Protein AF-A0A5S9MET8-F1 (afdb_monomer)

Mean predicted aligned error: 11.29 Å

pLDDT: mean 71.8, std 12.52, range [44.5, 89.75]

Secondary structure (DSSP, 8-state):
-----TTTSS--S--HHHHHHHHHHHHHHHH--SS-HHHHHHHTTTS---HHHHHHHH--SHHHHHHHHHHHHHHHHHHHHHHHTT-

Foldseek 3Di:
DDDDDQPDDDDVDPPQVVVLLQVLLVVQCVVPVPDHSVCCSPPVPPDPGDPLNVCSVPDDHPVSNVVSVVVVVVVVVVVVVVVVVVD

InterPro domains:
  IPR018778 Type VII secretion system EssB [PF10140] (1-86)

Nearest PDB structures (foldseek):
  4ano-assembly1_A  TM=8.851E-01  e=2.501E-05  Geobacillus thermodenitrificans NG80-2
  6z0f-assembly1_A  TM=8.943E-01  e=6.046E-04  Bacillus subtilis subsp. subtilis str. 168
  6z0f-assembly1_B  TM=8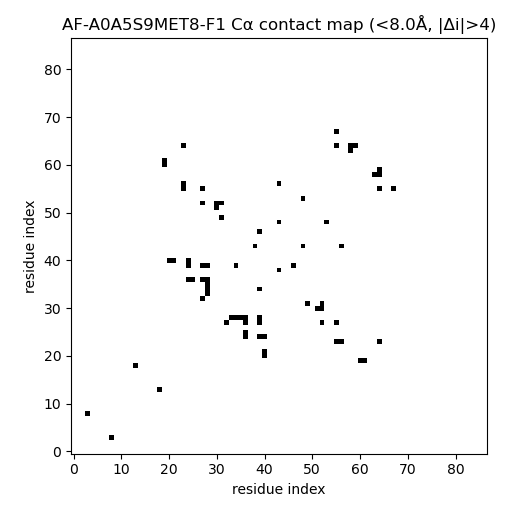.695E-01  e=1.218E-03  Bacillus subtilis subsp. subtilis str. 168

Structure (mmCIF, N/CA/C/O backbone):
data_AF-A0A5S9MET8-F1
#
_entry.id   AF-A0A5S9MET8-F1
#
loop_
_atom_site.group_PDB
_atom_site.id
_atom_site.type_symbol
_atom_site.label_atom_id
_atom_site.label_alt_id
_atom_site.label_comp_id
_atom_site.label_asym_id
_atom_site.label_entity_id
_atom_site.label_seq_id
_atom_site.pdbx_PDB_ins_code
_atom_site.Cartn_x
_atom_site.Cartn_y
_atom_site.Cartn_z
_atom_site.occupancy
_atom_site.B_iso_or_equiv
_atom_site.auth_seq_id
_ato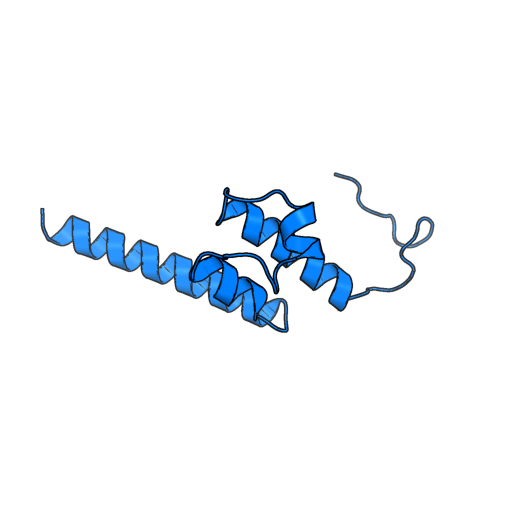m_site.auth_comp_id
_atom_site.auth_asym_id
_atom_site.auth_atom_id
_atom_site.pdbx_PDB_model_num
ATOM 1 N N . MET A 1 1 ? -0.141 -19.316 -9.097 1.00 46.31 1 MET A N 1
ATOM 2 C CA . MET A 1 1 ? 0.986 -19.322 -8.141 1.00 46.31 1 MET A CA 1
ATOM 3 C C . MET A 1 1 ? 2.166 -19.995 -8.833 1.00 46.31 1 MET A C 1
ATOM 5 O O . MET A 1 1 ? 2.162 -21.213 -8.935 1.00 46.31 1 MET A O 1
ATOM 9 N N . HIS A 1 2 ? 3.110 -19.234 -9.392 1.00 49.50 2 HIS A N 1
ATOM 10 C CA . HIS A 1 2 ? 4.345 -19.786 -9.963 1.00 49.50 2 HIS A CA 1
ATOM 11 C C . HIS A 1 2 ? 5.500 -19.387 -9.053 1.00 49.50 2 HIS A C 1
ATOM 13 O O . HIS A 1 2 ? 5.874 -18.221 -8.998 1.00 49.50 2 HIS A O 1
ATOM 19 N N . TYR A 1 3 ? 6.004 -20.354 -8.292 1.00 53.47 3 TYR A N 1
ATOM 20 C CA . TYR A 1 3 ? 7.191 -20.191 -7.466 1.00 53.47 3 TYR A CA 1
ATOM 21 C C . TYR A 1 3 ? 8.392 -20.582 -8.331 1.00 53.47 3 TYR A C 1
ATOM 23 O O . TYR A 1 3 ? 8.488 -21.730 -8.767 1.00 53.47 3 TYR A O 1
ATOM 31 N N . GLY A 1 4 ? 9.260 -19.623 -8.648 1.00 52.53 4 GLY A N 1
ATOM 32 C CA . GLY A 1 4 ? 10.505 -19.899 -9.355 1.00 52.53 4 GLY A CA 1
ATOM 33 C C . GLY A 1 4 ? 11.406 -20.758 -8.475 1.00 52.53 4 GLY A C 1
ATOM 34 O O . GLY A 1 4 ? 11.808 -20.342 -7.390 1.00 52.53 4 GLY A O 1
ATOM 35 N N . VAL A 1 5 ? 11.704 -21.975 -8.925 1.00 50.53 5 VAL A N 1
ATOM 36 C CA . VAL A 1 5 ? 12.804 -22.769 -8.372 1.00 50.53 5 VAL A CA 1
ATOM 37 C C . VAL A 1 5 ? 14.092 -22.006 -8.678 1.00 50.53 5 VAL A C 1
ATOM 39 O O . VAL A 1 5 ? 14.324 -21.626 -9.825 1.00 50.53 5 VAL A O 1
ATOM 42 N N . LYS A 1 6 ? 14.893 -21.772 -7.637 1.00 53.53 6 LYS A N 1
ATOM 43 C CA . LYS A 1 6 ? 16.013 -20.818 -7.532 1.00 53.53 6 LYS A CA 1
ATOM 44 C C . LYS A 1 6 ? 17.144 -20.953 -8.579 1.00 53.53 6 LYS A C 1
ATOM 46 O O . LYS A 1 6 ? 18.098 -20.196 -8.499 1.00 53.53 6 LYS A O 1
ATOM 51 N N . GLU A 1 7 ? 17.069 -21.851 -9.565 1.00 44.50 7 GLU A N 1
ATOM 52 C CA . GLU A 1 7 ? 18.183 -22.138 -10.492 1.00 44.50 7 GLU A CA 1
ATOM 53 C C . GLU A 1 7 ? 17.769 -22.574 -11.919 1.00 44.50 7 GLU A C 1
ATOM 55 O O . GLU A 1 7 ? 18.432 -23.418 -12.516 1.00 44.50 7 GLU A O 1
ATOM 60 N N . SER A 1 8 ? 16.695 -22.052 -12.531 1.00 53.53 8 SER A N 1
ATOM 61 C CA . SER A 1 8 ? 16.471 -22.340 -13.975 1.00 53.53 8 SER A CA 1
ATOM 62 C C . SER A 1 8 ? 15.688 -21.318 -14.793 1.00 53.53 8 SER A C 1
ATOM 64 O O . SER A 1 8 ? 15.744 -21.389 -16.018 1.00 53.53 8 SER A O 1
ATOM 66 N N . ILE A 1 9 ? 14.958 -20.380 -14.186 1.00 50.03 9 ILE A N 1
ATOM 67 C CA . ILE A 1 9 ? 14.155 -19.419 -14.954 1.00 50.03 9 ILE A CA 1
ATOM 68 C C . ILE A 1 9 ? 14.387 -18.016 -14.383 1.00 50.03 9 ILE A C 1
ATOM 70 O O . ILE A 1 9 ? 14.269 -17.858 -13.167 1.00 50.03 9 ILE A O 1
ATOM 74 N N . PRO A 1 10 ? 14.737 -17.017 -15.221 1.00 48.44 10 PRO A N 1
ATOM 75 C CA . PRO A 1 10 ? 14.974 -15.643 -14.781 1.00 48.44 10 PRO A CA 1
ATOM 76 C C . PRO A 1 10 ? 13.801 -15.091 -13.954 1.00 48.44 10 PRO A C 1
ATOM 78 O O . PRO A 1 10 ? 12.651 -15.470 -14.200 1.00 48.44 10 PRO A O 1
ATOM 81 N N . PRO A 1 11 ? 14.057 -14.148 -13.026 1.00 50.75 11 PRO A N 1
ATOM 82 C CA . PRO A 1 11 ? 15.250 -13.293 -12.947 1.00 50.75 11 PRO A CA 1
ATOM 83 C C . PRO A 1 11 ? 16.393 -13.847 -12.073 1.00 50.75 11 PRO A C 1
ATOM 85 O O . PRO A 1 11 ? 16.165 -14.445 -11.028 1.00 50.75 11 PRO A O 1
ATOM 88 N N . TYR A 1 12 ? 17.629 -13.620 -12.534 1.00 52.72 12 TYR A N 1
ATOM 89 C CA . TYR A 1 12 ? 18.886 -14.099 -11.934 1.00 52.72 12 TYR A CA 1
ATOM 90 C C . TYR A 1 12 ? 19.422 -13.218 -10.788 1.00 52.72 12 TYR A C 1
ATOM 92 O O . TYR A 1 12 ? 20.422 -13.571 -10.172 1.00 52.72 12 TYR A O 1
ATOM 100 N N . GLU A 1 13 ? 18.748 -12.115 -10.459 1.00 51.47 13 GLU A N 1
ATOM 101 C CA . GLU A 1 13 ? 19.086 -11.238 -9.335 1.00 51.47 13 GLU A CA 1
ATOM 102 C C . GLU A 1 13 ? 17.820 -10.876 -8.555 1.00 51.47 13 GLU A C 1
ATOM 104 O O . GLU A 1 13 ? 16.745 -10.679 -9.133 1.00 51.47 13 GLU A O 1
ATOM 109 N N . THR A 1 14 ? 17.948 -10.802 -7.229 1.00 56.69 14 THR A N 1
ATOM 110 C CA . THR A 1 14 ? 16.921 -10.260 -6.336 1.00 56.69 14 THR A CA 1
ATOM 111 C C . THR A 1 14 ? 16.847 -8.758 -6.579 1.00 56.69 14 THR A C 1
ATOM 113 O O . THR A 1 14 ? 17.492 -7.970 -5.898 1.00 56.69 14 THR A O 1
ATOM 116 N N . ASP A 1 15 ? 16.116 -8.356 -7.610 1.00 67.81 15 ASP A N 1
ATOM 117 C CA . ASP A 1 15 ? 15.952 -6.952 -7.965 1.00 67.81 15 ASP A CA 1
ATOM 118 C C . ASP A 1 15 ? 14.959 -6.324 -6.971 1.00 67.81 15 ASP A C 1
ATOM 120 O O . ASP A 1 15 ? 13.748 -6.282 -7.194 1.00 67.81 15 ASP A O 1
ATOM 124 N N . GLU A 1 16 ? 15.462 -5.937 -5.794 1.00 68.44 16 GLU A N 1
ATOM 125 C CA . GLU A 1 16 ? 14.665 -5.408 -4.675 1.00 68.44 16 GLU A CA 1
ATOM 126 C C . GLU A 1 16 ? 13.821 -4.198 -5.098 1.00 68.44 16 GLU A C 1
ATOM 128 O O . GLU A 1 16 ? 12.700 -4.008 -4.621 1.00 68.44 16 GLU A O 1
ATOM 133 N N . TYR A 1 17 ? 14.320 -3.419 -6.061 1.00 68.75 17 TYR A N 1
ATOM 134 C CA . TYR A 1 17 ? 13.606 -2.297 -6.655 1.00 68.75 17 TYR A CA 1
ATOM 135 C C . TYR A 1 17 ? 12.399 -2.754 -7.483 1.00 68.75 17 TYR A C 1
ATOM 137 O O . TYR A 1 17 ? 11.301 -2.199 -7.357 1.00 68.75 17 TYR A O 1
ATOM 145 N N . ARG A 1 18 ? 12.572 -3.796 -8.303 1.00 73.25 18 ARG A N 1
ATOM 146 C CA . ARG A 1 18 ? 11.471 -4.424 -9.035 1.00 73.25 18 ARG A CA 1
ATOM 147 C C . ARG A 1 18 ? 10.452 -5.053 -8.082 1.00 73.25 18 ARG A C 1
ATOM 149 O O . ARG A 1 18 ? 9.258 -4.810 -8.247 1.00 73.25 18 ARG A O 1
ATOM 156 N N . LEU A 1 19 ? 10.905 -5.783 -7.062 1.00 78.81 19 LEU A N 1
ATOM 157 C CA . LEU A 1 19 ? 10.029 -6.391 -6.057 1.00 78.81 19 LEU A CA 1
ATOM 158 C C . LEU A 1 19 ? 9.187 -5.329 -5.339 1.00 78.81 19 LEU A C 1
ATOM 160 O O . LEU A 1 19 ? 7.972 -5.477 -5.227 1.00 78.81 19 LEU A O 1
ATOM 164 N N . LEU A 1 20 ? 9.809 -4.228 -4.909 1.00 78.94 20 LEU A N 1
ATO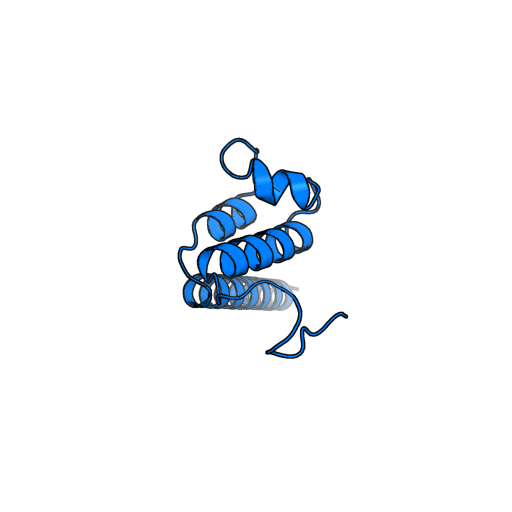M 165 C CA . LEU A 1 20 ? 9.109 -3.113 -4.277 1.00 78.94 20 LEU A CA 1
ATOM 166 C C . LEU A 1 20 ? 8.051 -2.503 -5.206 1.00 78.94 20 LEU A C 1
ATOM 168 O O . LEU A 1 20 ? 6.929 -2.248 -4.766 1.00 78.94 20 LEU A O 1
ATOM 172 N N . LYS A 1 21 ? 8.373 -2.296 -6.491 1.00 78.69 21 LYS A N 1
ATOM 173 C CA . LYS A 1 21 ? 7.404 -1.804 -7.485 1.00 78.69 21 LYS A CA 1
ATOM 174 C C . LYS A 1 21 ? 6.214 -2.746 -7.649 1.00 78.69 21 LYS A C 1
ATOM 176 O O . LYS A 1 21 ? 5.076 -2.282 -7.654 1.00 78.69 21 LYS A O 1
ATOM 181 N N . GLU A 1 22 ? 6.465 -4.048 -7.767 1.00 79.19 22 GLU A N 1
ATOM 182 C CA . GLU A 1 22 ? 5.407 -5.050 -7.930 1.00 79.19 22 GLU A CA 1
ATOM 183 C C . GLU A 1 22 ? 4.497 -5.101 -6.694 1.00 79.19 22 GLU A C 1
ATOM 185 O O . GLU A 1 22 ? 3.274 -5.041 -6.830 1.00 79.19 22 GLU A O 1
ATOM 190 N N . VAL A 1 23 ? 5.072 -5.112 -5.485 1.00 83.75 23 VAL A N 1
ATOM 191 C CA . VAL A 1 23 ? 4.304 -5.112 -4.229 1.00 83.75 23 VAL A CA 1
ATOM 192 C C . VAL A 1 23 ? 3.466 -3.839 -4.095 1.00 83.75 23 VAL A C 1
ATOM 194 O O . VAL A 1 23 ? 2.272 -3.932 -3.812 1.00 83.75 23 VAL A O 1
ATOM 197 N N . LYS A 1 24 ? 4.035 -2.657 -4.364 1.00 81.31 24 LYS A N 1
ATOM 198 C CA . LYS A 1 24 ? 3.280 -1.393 -4.352 1.00 81.31 24 LYS A CA 1
ATOM 199 C C . LYS A 1 24 ? 2.106 -1.421 -5.316 1.00 81.31 24 LYS A C 1
ATOM 201 O O . LYS A 1 24 ? 1.009 -1.046 -4.928 1.00 81.31 24 LYS A O 1
ATOM 206 N N . ALA A 1 25 ? 2.309 -1.876 -6.549 1.00 77.56 25 ALA A N 1
ATOM 207 C CA . ALA A 1 25 ? 1.246 -1.911 -7.549 1.00 77.56 25 ALA A CA 1
ATOM 208 C C . ALA A 1 25 ? 0.106 -2.873 -7.158 1.00 77.56 25 ALA A C 1
ATOM 210 O O . ALA A 1 25 ? -1.062 -2.581 -7.417 1.00 77.56 25 ALA A O 1
ATOM 211 N N . VAL A 1 26 ? 0.416 -3.988 -6.483 1.00 81.56 26 VAL A N 1
ATOM 212 C CA . VAL A 1 26 ? -0.608 -4.877 -5.907 1.00 81.56 26 VAL A CA 1
ATOM 213 C C . VAL A 1 26 ? -1.359 -4.190 -4.773 1.00 81.56 26 VAL A C 1
ATOM 215 O O . VAL A 1 26 ? -2.587 -4.206 -4.775 1.00 81.56 26 VAL A O 1
ATOM 218 N N . VAL A 1 27 ? -0.644 -3.575 -3.825 1.00 80.94 27 VAL A N 1
ATOM 219 C CA . VAL A 1 27 ? -1.267 -2.867 -2.699 1.00 80.94 27 VAL A CA 1
ATOM 220 C C . VAL A 1 27 ? -2.164 -1.751 -3.226 1.00 80.94 27 VAL A C 1
ATOM 222 O O . VAL A 1 27 ? -3.339 -1.732 -2.885 1.00 80.94 27 VAL A O 1
ATOM 225 N N . LEU A 1 28 ? -1.663 -0.903 -4.128 1.00 77.94 28 LEU A N 1
ATOM 226 C CA . LEU A 1 28 ? -2.420 0.179 -4.761 1.00 77.94 28 LEU A CA 1
ATOM 227 C C . LEU A 1 28 ? -3.724 -0.319 -5.375 1.00 77.94 28 LEU A C 1
ATOM 229 O O . LEU A 1 28 ? -4.762 0.243 -5.076 1.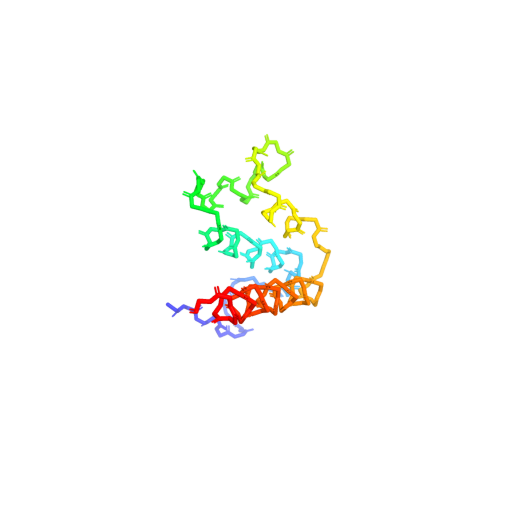00 77.94 28 LEU A O 1
ATOM 233 N N . ARG A 1 29 ? -3.706 -1.428 -6.118 1.00 75.69 29 ARG A N 1
ATOM 234 C CA . ARG A 1 29 ? -4.923 -2.015 -6.702 1.00 75.69 29 ARG A CA 1
ATOM 235 C C . ARG A 1 29 ? -5.958 -2.474 -5.664 1.00 75.69 29 ARG A C 1
ATOM 237 O O . ARG A 1 29 ? -7.152 -2.537 -5.963 1.00 75.69 29 ARG A O 1
ATOM 244 N N . VAL A 1 30 ? -5.508 -2.886 -4.479 1.00 78.75 30 VAL A N 1
ATOM 245 C CA . VAL A 1 30 ? -6.389 -3.348 -3.395 1.00 78.75 30 VAL A CA 1
ATOM 246 C C . VAL A 1 30 ? -7.041 -2.172 -2.676 1.00 78.75 30 VAL A C 1
ATOM 248 O O . VAL A 1 30 ? -8.210 -2.267 -2.319 1.00 78.75 30 VAL A O 1
ATOM 251 N N . VAL A 1 31 ? -6.304 -1.084 -2.455 1.00 74.31 31 VAL A N 1
ATOM 252 C CA . VAL A 1 31 ? -6.821 0.102 -1.749 1.00 74.31 31 VAL A CA 1
ATOM 253 C C . VAL A 1 31 ? -7.460 1.141 -2.660 1.00 74.31 31 VAL A C 1
ATOM 255 O O . VAL A 1 31 ? -8.279 1.930 -2.199 1.00 74.31 31 VAL A O 1
ATOM 258 N N . ASP A 1 32 ? -7.101 1.138 -3.935 1.00 70.00 32 ASP A N 1
ATOM 259 C CA . ASP A 1 32 ? -7.556 2.075 -4.945 1.00 70.00 32 ASP A CA 1
ATOM 260 C C . ASP A 1 32 ? -8.017 1.245 -6.155 1.00 70.00 32 ASP A C 1
ATOM 262 O O . ASP A 1 32 ? -7.239 0.572 -6.832 1.00 70.00 32 ASP A O 1
ATOM 266 N N . HIS A 1 33 ? -9.333 1.188 -6.358 1.00 68.19 33 HIS A N 1
ATOM 267 C CA . HIS A 1 33 ? -9.946 0.431 -7.455 1.00 68.19 33 HIS A CA 1
ATOM 268 C C . HIS A 1 33 ? -10.138 1.286 -8.715 1.00 68.19 33 HIS A C 1
ATOM 270 O O . HIS A 1 33 ? -10.835 0.863 -9.637 1.00 68.19 33 HIS A O 1
ATOM 276 N N . GLU A 1 34 ? -9.570 2.494 -8.741 1.00 72.50 34 GLU A N 1
ATOM 277 C CA . GLU A 1 34 ? -9.815 3.477 -9.794 1.00 72.50 34 GLU A CA 1
ATOM 278 C C . GLU A 1 34 ? -9.026 3.166 -11.077 1.00 7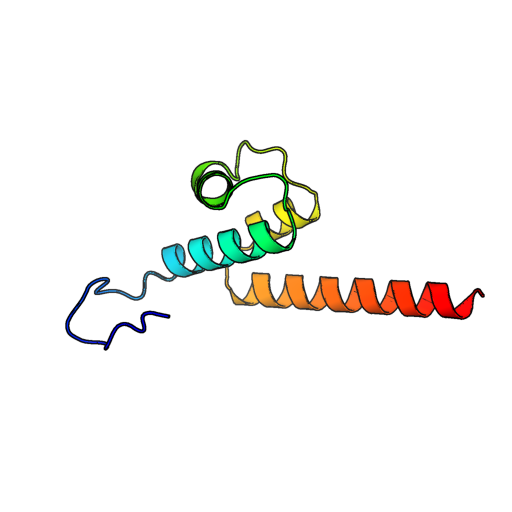2.50 34 GLU A C 1
ATOM 280 O O . GLU A 1 34 ? -9.539 3.402 -12.170 1.00 72.50 34 GLU A O 1
ATOM 285 N N . TYR A 1 35 ? -7.836 2.555 -10.971 1.00 70.81 35 TYR A N 1
ATOM 286 C CA . TYR A 1 35 ? -6.968 2.245 -12.119 1.00 70.81 35 TYR A CA 1
ATOM 287 C C . TYR A 1 35 ? -6.531 0.767 -12.165 1.00 70.81 35 TYR A C 1
ATOM 289 O O . TYR A 1 35 ? -6.628 0.011 -11.195 1.00 70.81 35 TYR A O 1
ATOM 297 N N . GLN A 1 36 ? -6.051 0.303 -13.322 1.00 70.19 36 GLN A N 1
ATOM 298 C CA . GLN A 1 36 ? -5.508 -1.049 -13.481 1.00 70.19 36 GLN A CA 1
ATOM 299 C C . GLN A 1 36 ? -4.049 -1.141 -12.999 1.00 70.19 36 GLN A C 1
ATOM 301 O O . GLN A 1 36 ? -3.306 -0.164 -12.976 1.00 70.19 36 GLN A O 1
ATOM 306 N N . PHE A 1 37 ? -3.587 -2.359 -12.677 1.00 65.38 37 PHE A N 1
ATOM 307 C CA . PHE A 1 37 ? -2.211 -2.626 -12.210 1.00 65.38 37 PHE A CA 1
ATOM 308 C C . PHE A 1 37 ? -1.129 -2.002 -13.107 1.00 65.38 37 PHE A C 1
ATOM 310 O O . PHE A 1 37 ? -0.162 -1.428 -12.611 1.00 65.38 37 PHE A O 1
ATOM 317 N N . GLN A 1 38 ? -1.298 -2.099 -14.431 1.00 63.59 38 GLN A N 1
ATOM 318 C CA . GLN A 1 38 ? -0.333 -1.555 -15.390 1.00 63.59 38 GLN A CA 1
ATOM 319 C C . GLN A 1 38 ? -0.276 -0.023 -15.357 1.00 63.59 38 GLN A C 1
ATOM 321 O O . GLN A 1 38 ? 0.786 0.545 -15.592 1.00 63.59 38 GLN A O 1
ATOM 326 N N . GLU A 1 39 ? -1.383 0.639 -15.025 1.00 65.75 39 GLU A N 1
ATOM 327 C CA . GLU A 1 39 ? -1.458 2.096 -14.934 1.00 65.75 39 GLU A CA 1
ATOM 328 C C . GLU A 1 39 ? -0.748 2.594 -13.670 1.00 65.75 39 GLU A C 1
ATOM 330 O O . GLU A 1 39 ? 0.080 3.498 -13.757 1.00 65.75 39 GLU A O 1
ATOM 335 N N . TYR A 1 40 ? -0.941 1.932 -12.523 1.00 66.00 40 TYR A N 1
ATOM 336 C CA . TYR A 1 40 ? -0.163 2.235 -11.312 1.00 66.00 40 TYR A CA 1
ATOM 337 C C . TYR A 1 40 ? 1.335 1.941 -11.483 1.00 66.00 40 TYR A C 1
ATOM 339 O O . TYR A 1 40 ? 2.180 2.691 -10.991 1.00 66.00 40 TYR A O 1
ATOM 347 N N . ALA A 1 41 ? 1.690 0.866 -12.191 1.00 63.38 41 ALA A N 1
ATOM 348 C CA . ALA A 1 41 ? 3.087 0.500 -12.416 1.00 63.38 41 ALA A CA 1
ATOM 349 C C . ALA A 1 41 ? 3.828 1.484 -13.344 1.00 63.38 41 ALA A C 1
ATOM 351 O O . ALA A 1 41 ? 5.030 1.692 -13.166 1.00 63.38 41 ALA A O 1
ATOM 352 N N . ALA A 1 42 ? 3.127 2.078 -14.316 1.00 64.75 42 ALA A N 1
ATOM 353 C CA . ALA A 1 42 ? 3.724 2.935 -15.341 1.00 64.75 42 ALA A CA 1
ATOM 354 C C . ALA A 1 42 ? 3.553 4.444 -15.090 1.00 64.75 42 ALA A C 1
ATOM 356 O O . ALA A 1 42 ? 4.395 5.216 -15.541 1.00 64.75 42 ALA A O 1
ATOM 357 N N . TYR A 1 43 ? 2.498 4.869 -14.385 1.00 63.78 43 TYR A N 1
ATOM 358 C CA . TYR A 1 43 ? 2.081 6.277 -14.336 1.00 63.78 43 TYR A CA 1
ATOM 359 C C . TYR A 1 43 ? 1.729 6.789 -12.931 1.00 63.78 43 TYR A C 1
ATOM 361 O O . TYR A 1 43 ? 1.055 7.809 -12.807 1.00 63.78 43 TYR A O 1
ATOM 369 N N . ASN A 1 44 ? 2.188 6.141 -11.851 1.00 61.94 44 ASN A N 1
ATOM 370 C CA . ASN A 1 44 ? 1.886 6.614 -10.487 1.00 61.94 44 ASN A CA 1
ATOM 371 C C . ASN A 1 44 ? 2.299 8.080 -10.217 1.00 61.94 44 ASN A C 1
ATOM 373 O O . ASN A 1 44 ? 1.731 8.704 -9.327 1.00 61.94 44 ASN A O 1
ATOM 377 N N . GLU A 1 45 ? 3.237 8.640 -10.986 1.00 60.69 45 GLU A N 1
ATOM 378 C CA . GLU A 1 45 ? 3.707 10.025 -10.842 1.00 60.69 45 GLU A CA 1
ATOM 379 C C . GLU A 1 45 ? 2.754 11.064 -11.462 1.00 60.69 45 GLU A C 1
ATOM 3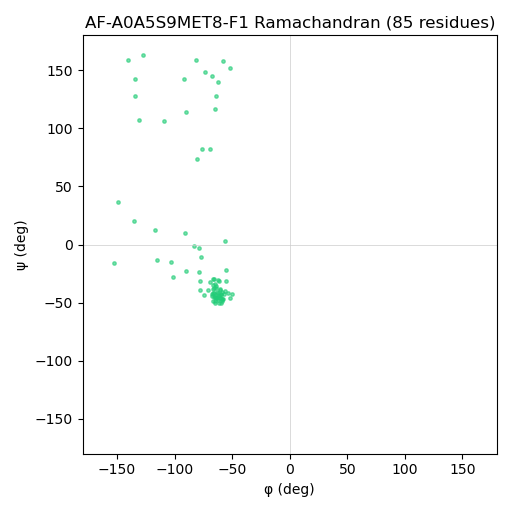81 O O . GLU A 1 45 ? 2.770 12.228 -11.066 1.00 60.69 45 GLU A O 1
ATOM 386 N N . THR A 1 46 ? 1.920 10.669 -12.431 1.00 66.12 46 THR A N 1
ATOM 387 C CA . THR A 1 46 ? 1.015 11.574 -13.168 1.00 66.12 46 THR A CA 1
ATOM 388 C C . THR A 1 46 ? -0.465 11.283 -12.932 1.00 66.12 46 THR A C 1
ATOM 390 O O . THR A 1 46 ? -1.313 12.113 -13.265 1.00 66.12 46 THR A O 1
ATOM 393 N N . LEU A 1 47 ? -0.788 10.126 -12.349 1.00 67.56 47 LEU A N 1
ATOM 394 C CA . LEU A 1 47 ? -2.151 9.747 -12.006 1.00 67.56 47 LEU A CA 1
ATOM 395 C C . LEU A 1 47 ? -2.666 10.522 -10.793 1.00 67.56 47 LEU A C 1
ATOM 397 O O . LEU A 1 47 ? -1.933 10.871 -9.866 1.00 67.56 47 LEU A O 1
ATOM 401 N N . LYS A 1 48 ? -3.976 10.765 -10.789 1.00 69.31 48 LYS A N 1
ATOM 402 C CA . LYS A 1 48 ? -4.672 11.424 -9.687 1.00 69.31 48 LYS A CA 1
ATOM 403 C C . LYS A 1 48 ? -4.946 10.396 -8.585 1.00 69.31 48 LYS A C 1
ATOM 405 O O . LYS A 1 48 ? -6.058 9.916 -8.430 1.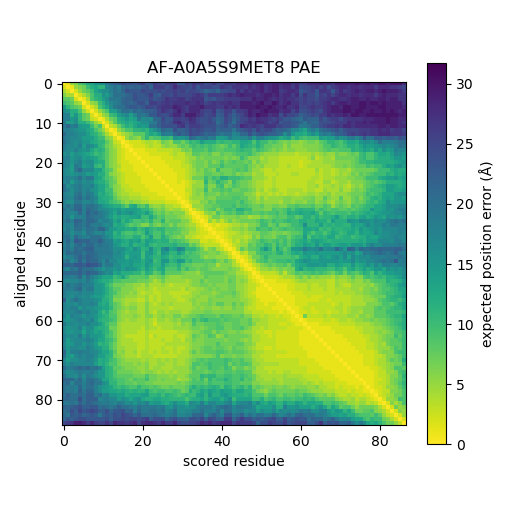00 69.31 48 LYS A O 1
ATOM 410 N N . LEU A 1 49 ? -3.893 10.017 -7.869 1.00 70.62 49 LEU A N 1
ATOM 411 C CA . LEU A 1 49 ? -3.970 9.037 -6.787 1.00 70.62 49 LEU A CA 1
ATOM 412 C C . LEU A 1 49 ? -4.782 9.585 -5.604 1.00 70.62 49 LEU A C 1
ATOM 414 O O . LEU A 1 49 ? -4.679 10.771 -5.272 1.00 70.62 49 LEU A O 1
ATOM 418 N N . SER A 1 50 ? -5.536 8.713 -4.928 1.00 74.38 50 SER A N 1
ATOM 419 C CA . SER A 1 50 ? -6.078 9.022 -3.601 1.00 74.38 50 SER A CA 1
ATOM 420 C C . SER A 1 50 ? -4.950 9.353 -2.610 1.00 74.38 50 SER A C 1
ATOM 422 O O . SER A 1 50 ? -3.800 8.953 -2.808 1.00 74.38 50 SER A O 1
ATOM 424 N N . GLU A 1 51 ? -5.253 10.076 -1.523 1.00 77.94 51 GLU A N 1
ATOM 425 C CA . GLU A 1 51 ? -4.240 10.446 -0.513 1.00 77.94 51 GLU A CA 1
ATOM 426 C C . GLU A 1 51 ? -3.476 9.216 0.001 1.00 77.94 51 GLU A C 1
ATOM 428 O O . GLU A 1 51 ? -2.249 9.222 0.064 1.00 77.94 51 GLU A O 1
ATOM 433 N N . LEU A 1 52 ? -4.200 8.121 0.246 1.00 78.00 52 LEU A N 1
ATOM 434 C CA . LEU A 1 52 ? -3.627 6.851 0.677 1.00 78.00 52 LEU A CA 1
ATOM 435 C C . LEU A 1 52 ? -2.731 6.216 -0.399 1.00 78.00 52 LEU A C 1
ATOM 437 O O . LEU A 1 52 ? -1.636 5.741 -0.098 1.00 78.00 52 LEU A O 1
ATOM 441 N N . ALA A 1 53 ? -3.185 6.204 -1.654 1.00 77.56 53 ALA A N 1
ATOM 442 C CA . ALA A 1 53 ? -2.419 5.6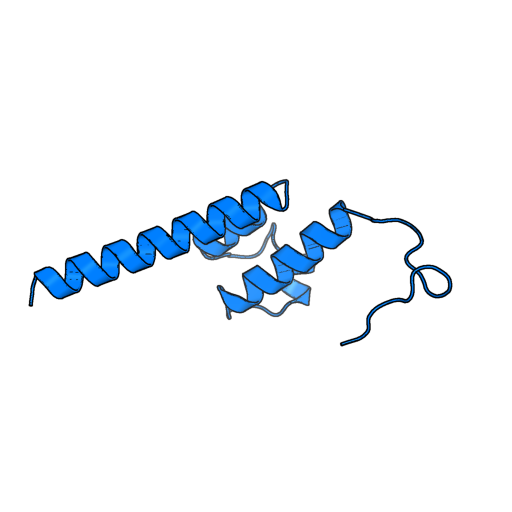65 -2.772 1.00 77.56 53 ALA A CA 1
ATOM 443 C C . ALA A 1 53 ? -1.129 6.464 -3.018 1.00 77.56 53 ALA A C 1
ATOM 445 O O . ALA A 1 53 ? -0.080 5.891 -3.317 1.00 77.56 53 ALA A O 1
ATOM 446 N N . LYS A 1 54 ? -1.171 7.782 -2.820 1.00 80.31 54 LYS A N 1
ATOM 447 C CA . LYS A 1 54 ? 0.014 8.634 -2.901 1.00 80.31 54 LYS A CA 1
ATOM 448 C C . LYS A 1 54 ? 1.027 8.301 -1.802 1.00 80.31 54 LYS A C 1
ATOM 450 O O . LYS A 1 54 ? 2.186 8.050 -2.120 1.00 80.31 54 LYS A O 1
ATOM 455 N N . GLU A 1 55 ? 0.582 8.190 -0.548 1.00 82.50 55 GLU A N 1
ATOM 456 C CA . GLU A 1 55 ? 1.449 7.798 0.577 1.00 82.50 55 GLU A CA 1
ATOM 457 C C . GLU A 1 55 ? 2.134 6.442 0.326 1.00 82.50 55 GLU A C 1
ATOM 459 O O . GLU A 1 55 ? 3.322 6.281 0.598 1.00 82.50 55 GLU A O 1
ATOM 464 N N . ILE A 1 56 ? 1.412 5.474 -0.251 1.00 83.56 56 ILE A N 1
ATOM 465 C CA . ILE A 1 56 ? 1.959 4.159 -0.623 1.00 83.56 56 ILE A CA 1
ATOM 466 C C . ILE A 1 56 ? 3.003 4.279 -1.741 1.00 83.56 56 ILE A C 1
ATOM 468 O O . ILE A 1 56 ? 4.053 3.631 -1.673 1.00 83.56 56 ILE A O 1
ATOM 472 N N . SER A 1 57 ? 2.745 5.113 -2.754 1.00 77.88 57 SER A N 1
ATOM 473 C CA . SER A 1 57 ? 3.673 5.352 -3.866 1.00 77.88 57 SER A CA 1
ATOM 474 C C . SER A 1 57 ? 5.016 5.921 -3.390 1.00 77.88 57 SER A C 1
ATOM 476 O O . SER A 1 57 ? 6.072 5.494 -3.868 1.00 77.88 57 SER A O 1
ATOM 478 N N . GLU A 1 58 ? 4.995 6.806 -2.389 1.00 83.06 58 GLU A N 1
ATOM 479 C CA . GLU A 1 58 ? 6.174 7.523 -1.880 1.00 83.06 58 GLU A CA 1
ATOM 480 C C . GLU A 1 58 ? 7.102 6.687 -0.969 1.00 83.06 58 GLU A C 1
ATOM 482 O O . GLU A 1 58 ? 8.231 7.104 -0.703 1.00 83.06 58 GLU A O 1
ATOM 487 N N . THR A 1 59 ? 6.685 5.494 -0.525 1.00 85.31 59 THR A N 1
ATOM 488 C CA . THR A 1 59 ? 7.516 4.608 0.324 1.00 85.31 59 THR A CA 1
ATOM 489 C C . THR A 1 59 ? 8.798 4.162 -0.390 1.00 85.31 59 THR A C 1
ATOM 491 O O . THR A 1 59 ? 8.773 3.866 -1.581 1.00 85.31 59 THR A O 1
ATOM 494 N N . LYS A 1 60 ? 9.951 4.088 0.281 1.00 81.56 60 LYS A N 1
ATOM 495 C CA . LYS A 1 60 ? 11.230 3.756 -0.384 1.00 81.56 60 LYS A CA 1
ATOM 496 C C . LYS A 1 60 ? 11.686 2.323 -0.134 1.00 81.56 60 LYS A C 1
ATOM 498 O O . LYS A 1 60 ? 12.505 1.825 -0.900 1.00 81.56 60 LYS A O 1
ATOM 503 N N . SER A 1 61 ? 11.095 1.657 0.857 1.00 84.31 61 SER A N 1
ATOM 504 C CA . SER A 1 61 ? 11.402 0.274 1.233 1.00 84.31 61 SER A CA 1
ATOM 505 C C . SER A 1 61 ? 10.147 -0.525 1.597 1.00 84.31 61 SER A C 1
ATOM 507 O O . SER A 1 61 ? 9.122 0.035 1.989 1.00 84.31 61 SER A O 1
ATOM 509 N N . LEU A 1 62 ? 10.237 -1.859 1.527 1.00 81.12 62 LEU A N 1
ATOM 510 C CA . LEU A 1 62 ? 9.153 -2.763 1.945 1.00 81.12 62 LEU A CA 1
ATOM 511 C C . LEU A 1 62 ? 8.811 -2.625 3.438 1.00 81.12 62 LEU A C 1
ATOM 513 O O . LEU A 1 62 ? 7.655 -2.792 3.824 1.00 81.12 62 LEU A O 1
ATOM 517 N N . GLU A 1 63 ? 9.800 -2.295 4.269 1.00 85.94 63 GLU A N 1
ATOM 518 C CA . GLU A 1 63 ? 9.607 -2.023 5.697 1.00 85.94 63 GLU A CA 1
ATOM 519 C C . GLU A 1 63 ? 8.750 -0.772 5.923 1.00 85.94 63 GLU A C 1
ATOM 521 O O . GLU A 1 63 ? 7.792 -0.816 6.692 1.00 85.94 63 GLU A O 1
ATOM 526 N N . GLU A 1 64 ? 9.031 0.318 5.198 1.00 85.12 64 GLU A N 1
ATOM 527 C CA . GLU A 1 64 ? 8.230 1.548 5.261 1.00 85.12 64 GLU A CA 1
ATOM 528 C C . GLU A 1 64 ? 6.798 1.306 4.780 1.00 85.12 64 GLU A C 1
ATOM 530 O O . GLU A 1 64 ? 5.845 1.769 5.405 1.00 85.12 64 GLU A O 1
ATOM 535 N N . LEU A 1 65 ? 6.637 0.528 3.705 1.00 85.69 65 LEU A N 1
ATOM 536 C CA . LEU A 1 65 ? 5.324 0.133 3.207 1.00 85.69 65 LEU A CA 1
ATOM 537 C C . LEU A 1 65 ? 4.546 -0.687 4.242 1.00 85.69 65 LEU A C 1
ATOM 539 O O . LEU A 1 65 ? 3.368 -0.426 4.480 1.00 85.69 65 LEU A O 1
ATOM 543 N N . SER A 1 66 ? 5.204 -1.648 4.889 1.00 86.31 66 SER A N 1
ATOM 544 C CA . SER A 1 66 ? 4.579 -2.484 5.918 1.00 86.31 66 SER A CA 1
ATOM 545 C C . SER A 1 66 ? 4.170 -1.661 7.141 1.00 86.31 66 SER A C 1
ATOM 547 O O . SER A 1 66 ? 3.050 -1.808 7.633 1.00 86.31 66 SER A O 1
ATOM 549 N N . ALA A 1 67 ? 5.033 -0.746 7.594 1.00 89.75 67 ALA A N 1
ATOM 550 C CA . ALA A 1 67 ? 4.740 0.158 8.702 1.00 89.75 67 ALA A CA 1
ATOM 551 C C . ALA A 1 67 ? 3.558 1.091 8.388 1.00 89.75 67 ALA A C 1
ATOM 553 O O . ALA A 1 67 ? 2.677 1.278 9.232 1.00 89.75 67 ALA A O 1
ATOM 554 N N . LEU A 1 68 ? 3.499 1.628 7.164 1.00 87.69 68 LEU A N 1
ATOM 555 C CA . LEU A 1 68 ? 2.388 2.461 6.706 1.00 87.69 68 LEU A CA 1
ATOM 556 C C . LEU A 1 68 ? 1.071 1.674 6.708 1.00 87.69 68 LEU A C 1
ATOM 558 O O . LEU A 1 68 ? 0.077 2.145 7.258 1.00 87.69 68 LEU A O 1
ATOM 562 N N . ILE A 1 69 ? 1.058 0.460 6.148 1.00 86.75 69 ILE A N 1
ATOM 563 C CA . ILE A 1 69 ? -0.137 -0.398 6.127 1.00 86.75 69 ILE A CA 1
ATOM 564 C C . ILE A 1 69 ? -0.616 -0.688 7.554 1.00 86.75 69 ILE A C 1
ATOM 566 O O . ILE A 1 69 ? -1.801 -0.522 7.852 1.00 86.75 69 ILE A O 1
ATOM 570 N N . GLU A 1 70 ? 0.292 -1.057 8.459 1.00 89.06 70 GLU A N 1
ATOM 571 C CA . GLU A 1 70 ? -0.055 -1.330 9.854 1.00 89.06 70 GLU A CA 1
ATOM 572 C C . GLU A 1 70 ? -0.646 -0.093 10.550 1.00 89.06 70 GLU A C 1
ATOM 574 O O . GLU A 1 70 ? -1.662 -0.188 11.248 1.00 89.06 70 GLU A O 1
ATOM 579 N N . GLN A 1 71 ? -0.058 1.086 10.329 1.00 89.31 71 GLN A N 1
ATOM 580 C CA . GLN A 1 71 ? -0.569 2.345 10.866 1.00 89.31 71 GLN A CA 1
ATOM 581 C C . GLN A 1 71 ? -1.994 2.628 10.374 1.00 89.31 71 GLN A C 1
ATOM 583 O O . GLN A 1 71 ? -2.850 3.032 11.167 1.00 89.31 71 GLN A O 1
ATOM 588 N N . LYS A 1 72 ? -2.276 2.400 9.086 1.00 86.62 72 LYS A N 1
ATOM 589 C CA . LYS A 1 72 ? -3.606 2.631 8.505 1.00 86.62 72 LYS A CA 1
ATOM 590 C C . LYS A 1 72 ? -4.637 1.653 9.058 1.00 86.62 72 LYS A C 1
ATOM 592 O O . LYS A 1 72 ? -5.721 2.093 9.435 1.00 86.62 72 LYS A O 1
ATOM 597 N N . ILE A 1 73 ? -4.289 0.372 9.203 1.00 86.38 73 ILE A N 1
ATOM 598 C CA . ILE A 1 73 ? -5.160 -0.631 9.837 1.00 86.38 73 ILE A CA 1
ATOM 599 C C . ILE A 1 73 ? -5.503 -0.207 11.271 1.00 86.38 73 ILE A C 1
ATOM 601 O O . ILE A 1 73 ? -6.677 -0.158 11.634 1.00 86.38 73 ILE A O 1
ATOM 605 N N . LYS A 1 74 ? -4.500 0.185 12.070 1.00 88.25 74 LYS A N 1
ATOM 606 C CA . LYS A 1 74 ? -4.714 0.671 13.445 1.00 88.25 74 LYS A CA 1
ATOM 607 C C . LYS A 1 74 ? -5.593 1.924 13.488 1.00 88.25 74 LYS A C 1
ATOM 609 O O . LYS A 1 74 ? -6.437 2.051 14.371 1.00 88.25 74 LYS A O 1
ATOM 614 N N . ALA A 1 75 ? -5.416 2.850 12.546 1.00 85.44 75 ALA A N 1
ATOM 615 C CA . ALA A 1 75 ? -6.227 4.062 12.466 1.00 85.44 75 ALA A CA 1
ATOM 616 C C . ALA A 1 75 ? -7.694 3.766 12.109 1.00 85.44 75 ALA A C 1
ATOM 618 O O . ALA A 1 75 ? -8.589 4.414 12.653 1.00 85.44 75 ALA A O 1
ATOM 619 N N . ILE A 1 76 ? -7.946 2.799 11.220 1.00 84.69 76 ILE A N 1
ATOM 620 C CA . ILE A 1 76 ? -9.299 2.338 10.875 1.00 84.69 76 ILE A CA 1
ATOM 621 C C . ILE A 1 76 ? -9.953 1.681 12.095 1.00 84.69 76 ILE A C 1
ATOM 623 O O . ILE A 1 76 ? -11.032 2.104 12.499 1.00 84.69 76 ILE A O 1
ATOM 627 N N . ASP A 1 77 ? -9.264 0.744 12.749 1.00 83.19 77 ASP A N 1
ATOM 628 C CA . ASP A 1 77 ? -9.759 0.052 13.949 1.00 83.19 77 ASP A CA 1
ATOM 629 C C . ASP A 1 77 ? -10.082 1.031 15.098 1.00 83.19 77 ASP A C 1
ATOM 631 O O . ASP A 1 77 ? -11.122 0.937 15.754 1.00 83.19 77 ASP A O 1
ATOM 635 N N . ALA A 1 78 ? -9.237 2.047 15.303 1.00 84.88 78 ALA A N 1
ATOM 636 C CA . ALA A 1 78 ? -9.484 3.093 16.292 1.00 84.88 78 ALA A CA 1
ATOM 637 C C . ALA A 1 78 ? -10.709 3.964 15.950 1.00 84.88 78 ALA A C 1
ATOM 639 O O . ALA A 1 78 ? -11.457 4.355 16.852 1.00 84.88 78 ALA A O 1
ATOM 640 N N . LYS A 1 79 ? -10.936 4.274 14.664 1.00 80.69 79 LYS A N 1
ATOM 641 C CA . LYS A 1 79 ? -12.131 5.004 14.204 1.00 80.69 79 LYS A CA 1
ATOM 642 C C . LYS A 1 79 ? -13.405 4.179 14.392 1.00 80.69 79 LYS A C 1
ATOM 644 O O . LYS A 1 79 ? -14.407 4.728 14.852 1.00 80.69 79 LYS A O 1
ATOM 649 N N . GLU A 1 80 ? -13.358 2.885 14.092 1.00 76.00 80 GLU A N 1
ATOM 650 C CA . GLU A 1 80 ? -14.483 1.958 14.274 1.00 76.00 80 GLU A CA 1
ATOM 651 C C . GLU A 1 80 ? -14.881 1.879 15.753 1.00 76.00 80 GLU A C 1
ATOM 653 O O . GLU A 1 80 ? -16.029 2.145 16.108 1.00 76.00 80 GLU A O 1
ATOM 658 N N . LYS A 1 81 ? -13.905 1.659 16.645 1.00 74.75 81 LYS A N 1
ATOM 659 C CA . LYS A 1 81 ? -14.122 1.669 18.102 1.00 74.75 81 LYS A CA 1
ATOM 660 C C . LYS A 1 81 ? -14.715 2.987 18.589 1.00 74.75 81 LYS A C 1
ATOM 662 O O . LYS A 1 81 ? -15.635 2.988 19.394 1.00 74.75 81 LYS A O 1
ATOM 667 N N . LYS A 1 82 ? -14.229 4.127 18.095 1.00 72.75 82 LYS A N 1
ATOM 668 C CA . LYS A 1 82 ? -14.747 5.439 18.511 1.00 72.75 82 LYS A CA 1
ATOM 669 C C . LYS A 1 82 ? -16.196 5.669 18.065 1.00 72.75 82 LYS A C 1
ATOM 671 O O . LYS A 1 82 ? -16.948 6.297 18.804 1.00 72.75 82 LYS A O 1
ATOM 676 N N . THR A 1 83 ? -16.577 5.157 16.897 1.00 67.38 83 THR A N 1
ATOM 677 C CA . THR A 1 83 ? -17.947 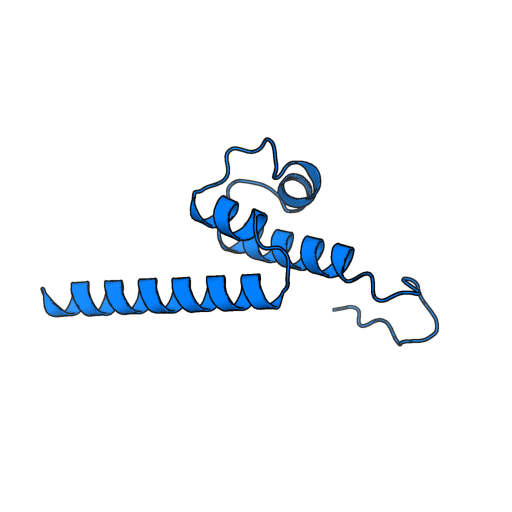5.250 16.367 1.00 67.38 83 THR A CA 1
ATOM 678 C C . THR A 1 83 ? -18.913 4.354 17.151 1.00 67.38 83 THR A C 1
ATOM 680 O O . THR A 1 83 ? -20.013 4.788 17.484 1.00 67.38 83 THR A O 1
ATOM 683 N N . LEU A 1 84 ? -18.475 3.150 17.536 1.00 63.16 84 LEU A N 1
ATOM 684 C CA . LEU A 1 84 ? -19.249 2.218 18.369 1.00 63.16 84 LEU A CA 1
ATOM 685 C C . LEU A 1 84 ? -19.498 2.746 19.791 1.00 63.16 84 LEU A C 1
ATOM 687 O O . LEU A 1 84 ? -20.527 2.449 20.382 1.00 63.16 84 LEU A O 1
ATOM 691 N N . ASN A 1 85 ? -18.593 3.564 20.333 1.00 59.31 85 ASN A N 1
ATOM 692 C CA . ASN A 1 85 ? -18.726 4.129 21.681 1.00 59.31 85 ASN A CA 1
ATOM 693 C C . ASN A 1 85 ? -19.689 5.334 21.759 1.00 59.31 85 ASN A C 1
ATOM 695 O O . ASN A 1 85 ? -19.863 5.903 22.837 1.00 59.31 85 ASN A O 1
ATOM 699 N N . HIS A 1 86 ? -20.245 5.778 20.627 1.00 53.69 86 HIS A N 1
ATOM 700 C CA . HIS A 1 86 ? -21.146 6.932 20.535 1.00 53.69 86 HIS A CA 1
ATOM 701 C C . HIS A 1 86 ? -22.561 6.561 20.046 1.00 53.69 86 HIS A C 1
ATOM 703 O O . HIS A 1 86 ? -23.333 7.453 19.701 1.00 53.69 86 HIS A O 1
ATOM 709 N N . THR A 1 87 ? -22.902 5.268 20.010 1.00 46.34 87 THR A N 1
ATOM 710 C CA . THR A 1 87 ? -24.260 4.758 19.734 1.00 46.34 87 THR A CA 1
ATOM 711 C C . THR A 1 87 ? -24.773 4.010 20.955 1.00 46.34 87 THR A C 1
ATOM 713 O O . THR A 1 87 ? -25.971 4.164 21.274 1.00 46.34 87 THR A O 1
#

Radius of gyration: 16.54 Å; Cα contacts (8 Å, |Δi|>4): 38; chains: 1; bounding box: 43×34×37 Å

Solvent-accessible surface area (backbone atoms only — not comparable to full-atom values): 5441 Å² total; per-residue (Å²): 139,85,81,77,62,96,84,81,61,83,78,93,61,90,51,62,68,58,52,47,49,54,52,46,26,53,51,39,43,73,80,39,81,86,60,55,54,69,50,50,67,74,36,62,90,78,52,91,60,53,76,67,49,44,58,57,68,70,44,91,44,68,67,53,45,51,53,51,51,52,50,50,53,52,52,50,53,53,50,51,53,55,55,63,76,73,113

Sequence (87 aa):
MHYGVKESIPPYETDEYRLLKEVKAVVLRVVDHEYQFQEYAAYNETLKLSELAKEISETKSLEELSALIEQKIKAIDAKEKKTLNHT

Organism: Bacillus safensis (NCBI:txid561879)